Protein AF-A0A2P4Q4H3-F1 (afdb_monomer)

Sequence (96 aa):
ILQGVARGLERIHIEGKIHRNLHGGNLLIEDEVISTDARIGDVGLYGPSYIIKNENPNKIYGFLPYVAPEVLRGNNYSTSSDIFSFGIIMNILATG

pLDDT: mean 87.71, std 13.65, range [49.16, 98.31]

Radius of gyration: 13.93 Å; Cα contacts (8 Å, |Δi|>4): 119; chains: 1; bounding box: 33×25×41 Å

Mean predicted aligned error: 5.31 Å

InterPro domains:
  IPR000719 Protein kinase domain [PF00069] (2-96)
  IPR000719 Protein kinase domain [PS50011] (1-96)
  IPR011009 Protein kinase-like domain superfamily [SSF56112] (1-96)
  IPR050167 Serine/threonine-protein kinase [PTHR23257] (1-96)

Nearest PDB structures (foldseek):
  4kik-assembly1_B  TM=7.827E-01  e=4.624E-04  Homo sapiens
  5tqx-assembly1_B  TM=8.651E-01  e=2.186E-03  Homo sapiens
  4kik-assembly1_A  TM=8.365E-01  e=1.176E-02  Homo sapiens
  7qr9-assembly4_D  TM=7.886E-01  e=7.682E-02  Homo sapiens
  5w4w-assembly3_C  TM=7.832E-01  e=1.376E-01  Homo sapiens

Secondary structure (DSSP, 8-state):
-HHHHHHHHHHHHHTT---S--SGGGEEEEEETTEEEEEE-STT--S-TT-SS---TT---S-GGGS-HHHHTTPPP-HHHHHHHHHHHHHHHHH-

Solvent-accessible surface area (backbone atoms only — not comparable to full-atom values): 5798 Å² total; per-residue (Å²): 58,73,68,34,40,51,55,44,49,51,55,41,45,76,73,76,44,61,58,66,50,56,48,74,93,33,50,46,75,48,79,51,102,88,50,60,40,26,42,72,49,79,76,72,71,77,70,65,93,82,67,81,84,68,83,61,55,78,65,86,63,58,60,71,93,32,54,26,71,60,42,77,72,43,40,70,86,43,66,66,34,43,51,45,11,49,48,48,49,54,49,46,71,73,74,102

Organism: Rhizophagus irregularis (strain DAOM 181602 / DAOM 197198 / MUCL 43194) (NCBI:txid747089)

Structure (mmCIF, N/CA/C/O backbone):
data_AF-A0A2P4Q4H3-F1
#
_entry.id   AF-A0A2P4Q4H3-F1
#
loop_
_atom_site.group_PDB
_atom_site.id
_atom_site.type_symbol
_atom_site.label_atom_id
_atom_site.label_alt_id
_atom_site.label_comp_id
_atom_site.label_asym_id
_atom_site.label_entity_id
_atom_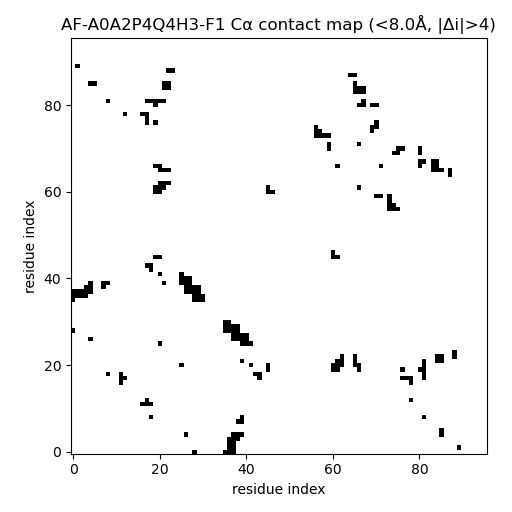site.label_seq_id
_atom_site.pdbx_PDB_ins_code
_atom_site.Cartn_x
_atom_site.Cartn_y
_atom_site.Cartn_z
_atom_site.occupancy
_atom_site.B_iso_or_equiv
_atom_site.auth_seq_id
_atom_site.auth_comp_id
_atom_site.auth_asym_id
_atom_site.auth_atom_id
_atom_site.pdbx_PDB_model_num
ATOM 1 N N . ILE A 1 1 ? 5.503 -3.456 -10.666 1.00 93.25 1 ILE A N 1
ATOM 2 C CA . ILE A 1 1 ? 4.995 -2.471 -9.663 1.00 93.25 1 ILE A CA 1
ATOM 3 C C . ILE A 1 1 ? 3.547 -2.751 -9.231 1.00 93.25 1 ILE A C 1
ATOM 5 O O . ILE A 1 1 ? 3.383 -3.454 -8.246 1.00 93.25 1 ILE A O 1
ATOM 9 N N . LEU A 1 2 ? 2.492 -2.268 -9.919 1.00 96.94 2 LEU A N 1
ATOM 10 C CA . LEU A 1 2 ? 1.102 -2.365 -9.407 1.00 96.94 2 LEU A CA 1
ATOM 11 C C . LEU A 1 2 ? 0.639 -3.800 -9.119 1.00 96.94 2 LEU A C 1
ATOM 13 O O . LEU A 1 2 ? -0.014 -4.047 -8.110 1.00 96.94 2 LEU A O 1
ATOM 17 N N . GLN A 1 3 ? 1.024 -4.752 -9.972 1.00 97.06 3 GLN A N 1
ATOM 18 C CA . GLN A 1 3 ? 0.726 -6.168 -9.762 1.00 97.06 3 GLN A CA 1
ATOM 19 C C . GLN A 1 3 ? 1.404 -6.727 -8.497 1.00 97.06 3 GLN A C 1
ATOM 21 O O . GLN A 1 3 ? 0.776 -7.474 -7.753 1.00 97.06 3 GLN A O 1
ATOM 26 N N . GLY A 1 4 ? 2.658 -6.348 -8.230 1.00 96.94 4 GLY A N 1
ATOM 27 C CA . GLY A 1 4 ? 3.382 -6.727 -7.013 1.00 96.94 4 GLY A CA 1
ATOM 28 C C . GLY A 1 4 ? 2.723 -6.176 -5.751 1.00 96.94 4 GLY A C 1
ATOM 29 O O . GLY A 1 4 ? 2.488 -6.924 -4.803 1.00 96.94 4 GLY A O 1
ATOM 30 N N . VAL A 1 5 ? 2.303 -4.905 -5.783 1.00 97.62 5 VAL A N 1
ATOM 31 C CA . VAL A 1 5 ? 1.547 -4.283 -4.683 1.00 97.62 5 VAL A CA 1
ATOM 32 C C . VAL A 1 5 ? 0.222 -5.014 -4.449 1.00 97.62 5 VAL A C 1
ATOM 34 O O . VAL A 1 5 ? -0.072 -5.375 -3.314 1.00 97.62 5 VAL A O 1
ATOM 37 N N . ALA A 1 6 ? -0.546 -5.303 -5.504 1.00 98.25 6 ALA A N 1
ATOM 38 C CA . ALA A 1 6 ? -1.817 -6.019 -5.384 1.00 98.25 6 ALA A CA 1
ATOM 39 C C . ALA A 1 6 ? -1.647 -7.421 -4.768 1.00 98.25 6 ALA A C 1
ATOM 41 O O . ALA A 1 6 ? -2.383 -7.771 -3.848 1.00 98.25 6 ALA A O 1
ATOM 42 N N . ARG A 1 7 ? -0.637 -8.191 -5.204 1.00 97.88 7 ARG A N 1
ATOM 43 C CA . ARG A 1 7 ? -0.306 -9.508 -4.624 1.00 97.88 7 ARG A CA 1
ATOM 44 C C . ARG A 1 7 ? 0.096 -9.413 -3.152 1.00 97.88 7 ARG A C 1
ATOM 46 O O . ARG A 1 7 ? -0.321 -10.230 -2.335 1.00 97.88 7 ARG A O 1
ATOM 53 N N . GLY A 1 8 ? 0.913 -8.418 -2.802 1.00 96.38 8 GLY A N 1
ATOM 54 C CA . GLY A 1 8 ? 1.301 -8.174 -1.414 1.00 96.38 8 GLY A CA 1
ATOM 55 C C . GLY A 1 8 ? 0.090 -7.860 -0.535 1.00 96.38 8 GLY A C 1
ATOM 56 O O . GLY A 1 8 ? -0.031 -8.393 0.568 1.00 96.38 8 GLY A O 1
ATOM 57 N N . LEU A 1 9 ? -0.830 -7.042 -1.047 1.00 96.62 9 LEU A N 1
ATOM 58 C CA . LEU A 1 9 ? -2.026 -6.630 -0.322 1.00 96.62 9 LEU A CA 1
ATOM 59 C C . LEU A 1 9 ? -3.014 -7.785 -0.136 1.00 96.62 9 LEU A C 1
ATOM 61 O O . LEU A 1 9 ? -3.499 -8.000 0.972 1.00 96.62 9 LEU A O 1
ATOM 65 N N . GLU A 1 10 ? -3.224 -8.586 -1.183 1.00 97.81 10 GLU A N 1
ATOM 66 C CA . GLU A 1 10 ? -3.985 -9.836 -1.113 1.00 97.81 10 GLU A CA 1
ATOM 67 C C . GLU A 1 10 ? -3.429 -10.754 -0.019 1.00 97.81 10 GLU A C 1
ATOM 69 O O . GLU A 1 10 ? -4.185 -11.248 0.819 1.00 97.81 10 GLU A O 1
ATOM 74 N N . ARG A 1 11 ? -2.100 -10.932 0.040 1.00 96.50 11 ARG A N 1
ATOM 75 C CA . ARG A 1 11 ? -1.487 -11.776 1.070 1.00 96.50 11 ARG A CA 1
ATOM 76 C C . ARG A 1 11 ? -1.747 -11.252 2.481 1.00 96.50 11 ARG A C 1
ATOM 78 O O . ARG A 1 11 ? -2.025 -12.050 3.370 1.00 96.50 11 ARG A O 1
ATOM 85 N N . ILE A 1 12 ? -1.671 -9.940 2.697 1.00 94.25 12 ILE A N 1
ATOM 86 C CA . ILE A 1 12 ? -1.972 -9.320 3.998 1.00 94.25 12 ILE A CA 1
ATOM 87 C C . ILE A 1 12 ? -3.436 -9.571 4.386 1.00 94.25 12 ILE A C 1
ATOM 89 O O . ILE A 1 12 ? -3.711 -9.960 5.524 1.00 94.25 12 ILE A O 1
ATOM 93 N N . HIS A 1 13 ? -4.365 -9.390 3.444 1.00 94.94 13 HIS A N 1
ATOM 94 C CA . HIS A 1 13 ? -5.803 -9.549 3.683 1.00 94.94 13 HIS A CA 1
ATOM 95 C C . HIS A 1 13 ? -6.199 -11.005 3.953 1.00 94.94 13 HIS A C 1
ATOM 97 O O . HIS A 1 13 ? -7.021 -11.246 4.836 1.00 94.94 13 HIS A O 1
ATOM 103 N N . ILE A 1 14 ? -5.582 -11.979 3.272 1.00 96.69 14 ILE A N 1
ATOM 104 C CA . ILE A 1 14 ? -5.788 -13.420 3.524 1.00 96.69 14 ILE A CA 1
ATOM 105 C C . ILE A 1 14 ? -5.408 -13.807 4.962 1.00 96.69 14 ILE A C 1
ATOM 107 O O . ILE A 1 14 ? -6.062 -14.651 5.567 1.00 96.69 14 ILE A O 1
ATOM 111 N N . GLU A 1 15 ? -4.395 -13.160 5.541 1.00 92.19 15 GLU A N 1
ATOM 112 C CA . GLU A 1 15 ? -3.973 -13.373 6.935 1.00 92.19 15 GLU A CA 1
ATOM 113 C C . GLU A 1 15 ? -4.872 -12.628 7.951 1.00 92.19 15 GLU A C 1
ATOM 115 O O . GLU A 1 15 ? -4.542 -12.545 9.136 1.00 92.19 15 GLU A O 1
ATOM 120 N N . GLY A 1 16 ? -5.991 -12.040 7.504 1.00 89.38 16 GLY A N 1
ATOM 121 C CA . GLY A 1 16 ? -6.938 -11.297 8.341 1.00 89.38 16 GLY A CA 1
ATOM 122 C C . GLY A 1 16 ? -6.417 -9.940 8.823 1.00 89.38 16 GLY A C 1
ATOM 123 O O . GLY A 1 16 ? -6.941 -9.386 9.790 1.00 89.38 16 GLY A O 1
ATOM 124 N N . LYS A 1 17 ? -5.368 -9.409 8.184 1.00 89.56 17 LYS A N 1
ATOM 125 C CA . LYS A 1 17 ? -4.730 -8.138 8.548 1.00 89.56 17 LYS A CA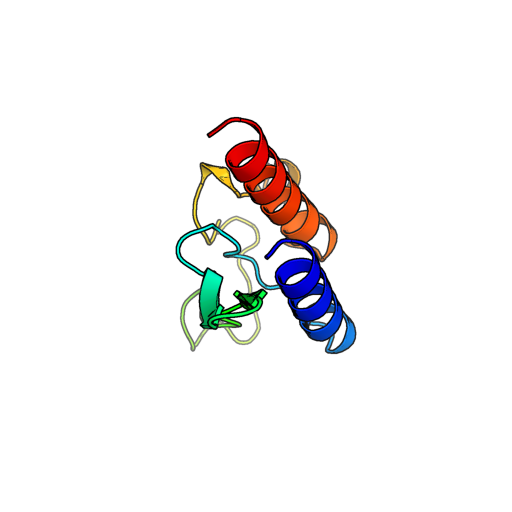 1
ATOM 126 C C . LYS A 1 17 ? -5.125 -7.029 7.577 1.00 89.56 17 LYS A C 1
ATOM 128 O O . LYS A 1 17 ? -5.550 -7.280 6.454 1.00 89.56 17 LYS A O 1
ATOM 133 N N . ILE A 1 18 ? -4.955 -5.790 8.023 1.00 91.19 18 ILE A N 1
ATOM 134 C CA . ILE A 1 18 ? -5.163 -4.571 7.234 1.00 91.19 18 ILE A CA 1
ATOM 135 C C . ILE A 1 18 ? -3.867 -3.769 7.340 1.00 91.19 18 ILE A C 1
ATOM 137 O O . ILE A 1 18 ? -3.321 -3.662 8.434 1.00 91.19 18 ILE A O 1
ATOM 141 N N . HIS A 1 19 ? -3.356 -3.226 6.239 1.00 92.44 19 HIS A N 1
ATOM 142 C CA . HIS A 1 19 ? -2.097 -2.487 6.226 1.00 92.44 19 HIS A CA 1
ATOM 143 C C . HIS A 1 19 ? -2.212 -1.119 6.915 1.00 92.44 19 HIS A C 1
ATOM 145 O O . HIS A 1 19 ? -1.323 -0.737 7.672 1.00 92.44 19 HIS A O 1
ATOM 151 N N . ARG A 1 20 ? -3.303 -0.376 6.673 1.00 91.38 20 ARG A N 1
ATOM 152 C CA . ARG A 1 20 ? -3.671 0.926 7.280 1.00 91.38 20 ARG A CA 1
ATOM 153 C C . ARG A 1 20 ? -2.753 2.118 6.990 1.00 91.38 20 ARG A C 1
ATOM 155 O O . ARG A 1 20 ? -3.175 3.255 7.167 1.00 91.38 20 ARG A O 1
ATOM 162 N N . ASN A 1 21 ? -1.521 1.884 6.544 1.00 91.62 21 ASN A N 1
ATOM 163 C CA . ASN A 1 21 ? -0.553 2.922 6.176 1.00 91.62 21 ASN A CA 1
ATOM 164 C C . ASN A 1 21 ? 0.049 2.685 4.778 1.00 91.62 21 ASN A C 1
ATOM 166 O O . ASN A 1 21 ? 1.260 2.750 4.583 1.00 91.62 21 ASN A O 1
ATOM 170 N N . LEU A 1 22 ? -0.768 2.279 3.803 1.00 94.81 22 LEU A N 1
ATOM 171 C CA . LEU A 1 22 ? -0.271 2.001 2.455 1.00 94.81 22 LEU A CA 1
ATOM 172 C C . LEU A 1 22 ? -0.094 3.321 1.682 1.00 94.81 22 LEU A C 1
ATOM 174 O O . LEU A 1 22 ? -1.061 4.031 1.432 1.00 94.81 22 LEU A O 1
ATOM 178 N N . HIS A 1 23 ? 1.136 3.657 1.300 1.00 94.31 23 HIS A N 1
ATOM 179 C CA . HIS A 1 23 ? 1.467 4.820 0.467 1.00 94.31 23 HIS A CA 1
ATOM 180 C C . HIS A 1 23 ? 2.777 4.578 -0.291 1.00 94.31 23 HIS A C 1
ATOM 182 O O . HIS A 1 23 ? 3.491 3.623 0.007 1.00 94.31 23 HIS A O 1
ATOM 188 N N . GLY A 1 24 ? 3.129 5.456 -1.240 1.00 93.31 24 GLY A N 1
ATOM 189 C CA . GLY A 1 24 ? 4.336 5.293 -2.068 1.00 93.31 24 GLY A CA 1
ATOM 190 C C . GLY A 1 24 ? 5.631 5.102 -1.263 1.00 93.31 24 GLY A C 1
ATOM 191 O O . GLY A 1 24 ? 6.434 4.242 -1.593 1.00 93.31 24 GLY A O 1
ATOM 192 N N . GLY A 1 25 ? 5.794 5.832 -0.154 1.00 92.81 25 GLY A N 1
ATOM 193 C CA . GLY A 1 25 ? 6.936 5.667 0.766 1.00 92.81 25 GLY A CA 1
ATOM 194 C C . GLY A 1 25 ? 7.051 4.305 1.474 1.00 92.81 25 GLY A C 1
ATOM 195 O O . GLY A 1 25 ? 8.117 4.002 1.993 1.00 92.81 25 GLY A O 1
ATOM 196 N N . ASN A 1 26 ? 5.994 3.486 1.466 1.00 95.06 26 ASN A N 1
ATOM 197 C CA . ASN A 1 26 ? 5.985 2.126 2.019 1.00 95.06 26 ASN A CA 1
ATOM 198 C C . ASN A 1 26 ? 6.069 1.044 0.928 1.00 95.06 26 ASN A C 1
ATOM 200 O O . ASN A 1 26 ? 5.884 -0.143 1.205 1.00 95.06 26 ASN A O 1
ATOM 204 N N . LEU A 1 27 ? 6.353 1.436 -0.317 1.00 95.44 27 LEU A N 1
ATOM 205 C CA . LEU A 1 27 ? 6.645 0.514 -1.406 1.00 95.44 27 LEU A CA 1
ATOM 206 C C . LEU A 1 27 ? 8.157 0.380 -1.578 1.00 95.44 27 LEU A C 1
ATOM 208 O O . LEU A 1 27 ? 8.861 1.357 -1.819 1.00 95.44 27 LEU A O 1
ATOM 212 N N . LEU A 1 28 ? 8.647 -0.851 -1.493 1.00 96.06 28 LEU A N 1
ATOM 213 C CA . LEU A 1 28 ? 10.023 -1.194 -1.823 1.00 96.06 28 LEU A CA 1
ATOM 214 C C . LEU A 1 28 ? 10.072 -1.600 -3.291 1.00 96.06 28 LEU A C 1
ATOM 216 O O . LEU A 1 28 ? 9.339 -2.502 -3.697 1.00 96.06 28 LEU A O 1
ATOM 220 N N . ILE A 1 29 ? 10.914 -0.932 -4.075 1.00 95.56 29 ILE A N 1
ATOM 221 C CA . ILE A 1 29 ? 11.087 -1.225 -5.498 1.00 95.56 29 ILE A CA 1
ATOM 222 C C . ILE A 1 29 ? 12.257 -2.187 -5.665 1.00 95.56 29 ILE A C 1
ATOM 224 O O . ILE A 1 29 ? 13.355 -1.941 -5.169 1.00 95.56 29 ILE A O 1
ATOM 228 N N . GLU A 1 30 ? 11.992 -3.285 -6.358 1.00 92.69 30 GLU A N 1
ATOM 229 C CA . GLU A 1 30 ? 12.982 -4.266 -6.780 1.00 92.69 30 GLU A CA 1
ATOM 230 C C . GLU A 1 30 ? 13.169 -4.075 -8.284 1.00 92.69 30 GLU A C 1
ATOM 232 O O . GLU A 1 30 ? 12.292 -4.430 -9.073 1.00 92.69 30 GLU A O 1
ATOM 237 N N . ASP A 1 31 ? 14.260 -3.408 -8.658 1.00 93.75 31 ASP A N 1
ATOM 238 C CA . ASP A 1 31 ? 14.559 -3.054 -10.043 1.00 93.75 31 ASP A CA 1
ATOM 239 C C . ASP A 1 31 ? 15.700 -3.925 -10.571 1.00 93.75 31 ASP A C 1
ATOM 241 O O . ASP A 1 31 ? 16.856 -3.788 -10.165 1.00 93.75 31 ASP A O 1
ATOM 245 N N . GLU A 1 32 ? 15.354 -4.861 -11.449 1.00 91.88 32 GLU A N 1
ATOM 246 C CA . GLU A 1 32 ? 16.289 -5.745 -12.133 1.00 91.88 32 GLU A CA 1
ATOM 247 C C . GLU A 1 32 ? 16.394 -5.374 -13.616 1.00 91.88 32 GLU A C 1
ATOM 249 O O . GLU A 1 32 ? 15.503 -4.758 -14.194 1.00 91.88 32 GLU A O 1
ATOM 254 N N . VAL A 1 33 ? 17.459 -5.841 -14.279 1.00 91.38 33 VAL A N 1
ATOM 255 C CA . VAL A 1 33 ? 17.763 -5.529 -15.692 1.00 91.38 33 VAL A CA 1
ATOM 256 C C . VAL A 1 33 ? 16.591 -5.811 -16.647 1.00 91.38 33 VAL A C 1
ATOM 258 O O . VAL A 1 33 ? 16.459 -5.149 -17.673 1.00 91.38 33 VAL A O 1
ATOM 261 N N . ILE A 1 34 ? 15.750 -6.798 -16.329 1.00 92.75 34 ILE A N 1
ATOM 262 C CA . ILE A 1 34 ? 14.640 -7.256 -17.178 1.00 92.75 34 ILE A CA 1
ATOM 263 C C . ILE A 1 34 ? 13.252 -6.934 -16.613 1.00 92.75 34 ILE A C 1
ATOM 265 O O . ILE A 1 34 ? 12.259 -7.106 -17.323 1.00 92.75 34 ILE A O 1
ATOM 269 N N . SER A 1 35 ? 13.150 -6.506 -15.352 1.00 91.56 35 SER A N 1
ATOM 270 C CA . SER A 1 35 ? 11.856 -6.309 -14.699 1.00 91.56 35 SER A CA 1
ATOM 271 C C . SER A 1 35 ? 11.935 -5.428 -13.462 1.00 91.56 35 SER A C 1
ATOM 273 O O . SER A 1 35 ? 12.828 -5.591 -12.638 1.00 91.56 35 SER A O 1
ATOM 275 N N . THR A 1 36 ? 10.905 -4.605 -13.278 1.00 93.44 36 THR A N 1
ATOM 276 C CA . THR A 1 36 ? 10.699 -3.813 -12.063 1.00 93.44 36 THR A CA 1
ATOM 277 C C . THR A 1 36 ? 9.468 -4.316 -11.306 1.00 93.44 36 THR A C 1
ATOM 279 O O . THR A 1 36 ? 8.325 -4.194 -11.783 1.00 93.44 36 THR A O 1
ATOM 282 N N . ASP A 1 37 ? 9.662 -4.835 -10.094 1.00 94.81 37 ASP A N 1
ATOM 283 C CA . ASP A 1 37 ? 8.571 -5.200 -9.188 1.00 94.81 37 ASP A CA 1
ATOM 284 C C . ASP A 1 37 ? 8.528 -4.335 -7.921 1.00 94.81 37 ASP A C 1
ATOM 286 O O . ASP A 1 37 ? 9.375 -3.473 -7.690 1.00 94.81 37 ASP A O 1
ATOM 290 N N . ALA A 1 38 ? 7.460 -4.489 -7.137 1.00 96.38 38 ALA A N 1
ATOM 291 C CA . ALA A 1 38 ? 7.276 -3.770 -5.886 1.00 96.38 38 ALA A CA 1
ATOM 292 C C . ALA A 1 38 ? 6.775 -4.691 -4.772 1.00 96.38 38 ALA A C 1
ATOM 294 O O . ALA A 1 38 ? 5.912 -5.544 -4.993 1.00 96.38 38 ALA A O 1
ATOM 295 N N . ARG A 1 39 ? 7.276 -4.464 -3.557 1.00 95.62 39 ARG A N 1
ATOM 296 C CA . ARG A 1 39 ? 6.866 -5.153 -2.329 1.00 95.62 39 ARG A CA 1
ATOM 297 C C . ARG A 1 39 ? 6.340 -4.149 -1.308 1.00 95.62 39 ARG A C 1
ATOM 299 O O . ARG A 1 39 ? 6.798 -3.011 -1.256 1.00 95.62 39 ARG A O 1
ATOM 306 N N . ILE A 1 40 ? 5.385 -4.579 -0.489 1.00 95.50 40 ILE A N 1
ATOM 307 C CA . ILE A 1 40 ? 4.838 -3.765 0.602 1.00 95.50 40 ILE A CA 1
ATOM 308 C C . ILE A 1 40 ? 5.748 -3.908 1.831 1.00 95.50 40 ILE A C 1
ATOM 310 O O . ILE A 1 40 ? 5.998 -5.026 2.285 1.00 95.50 40 ILE A O 1
ATOM 314 N N . GLY A 1 41 ? 6.250 -2.786 2.346 1.00 92.38 41 GLY A N 1
ATOM 315 C CA . GLY A 1 41 ? 6.971 -2.686 3.619 1.00 92.38 41 GLY A CA 1
ATOM 316 C C . GLY A 1 41 ? 6.086 -2.130 4.739 1.00 92.38 41 GLY A C 1
ATOM 317 O O . GLY A 1 41 ? 4.921 -1.846 4.511 1.00 92.38 41 GLY A O 1
ATOM 318 N N . ASP A 1 42 ? 6.641 -1.965 5.945 1.00 87.31 42 ASP A N 1
ATOM 319 C CA . ASP A 1 42 ? 5.958 -1.330 7.096 1.00 87.31 42 ASP A CA 1
ATOM 320 C C . ASP A 1 42 ? 4.612 -1.986 7.499 1.00 87.31 42 ASP A C 1
ATOM 322 O O . ASP A 1 42 ? 3.667 -1.350 7.971 1.00 87.31 42 ASP A O 1
ATOM 326 N N . VAL A 1 43 ? 4.525 -3.311 7.329 1.00 77.06 43 VAL A N 1
ATOM 327 C CA . VAL A 1 43 ? 3.319 -4.085 7.643 1.00 77.06 43 VAL A CA 1
ATOM 328 C C . VAL A 1 43 ? 3.168 -4.232 9.159 1.00 77.06 43 VAL A C 1
ATOM 330 O O . VAL A 1 43 ? 3.934 -4.947 9.804 1.00 77.06 43 VAL A O 1
ATOM 333 N N . GLY A 1 44 ? 2.132 -3.622 9.737 1.00 64.94 44 GLY A N 1
ATOM 334 C CA . GLY A 1 44 ? 1.728 -3.888 11.124 1.00 64.94 44 GLY A CA 1
ATOM 335 C C . GLY A 1 44 ? 2.377 -3.014 12.201 1.00 64.94 44 GLY A C 1
ATOM 336 O O . GLY A 1 44 ? 2.195 -3.305 13.380 1.00 64.94 44 GLY A O 1
ATOM 337 N N . LEU A 1 45 ? 3.081 -1.937 11.835 1.00 63.03 45 LEU A N 1
ATOM 338 C CA . LEU A 1 45 ? 3.601 -0.935 12.782 1.00 63.03 45 LEU A CA 1
ATOM 339 C C . LEU A 1 45 ? 2.688 0.297 12.905 1.00 63.03 45 LEU A C 1
ATOM 341 O O . LEU A 1 45 ? 3.134 1.405 13.203 1.00 63.03 45 LEU A O 1
ATOM 345 N N . TYR A 1 46 ? 1.382 0.127 12.693 1.00 64.06 46 TYR A N 1
ATOM 346 C CA . TYR A 1 46 ? 0.424 1.208 12.890 1.00 64.06 46 TYR A CA 1
ATOM 347 C C . TYR A 1 46 ? 0.010 1.303 14.364 1.00 64.06 46 TYR A C 1
ATOM 349 O O . TYR A 1 46 ? -0.677 0.455 14.926 1.00 64.06 46 TYR A O 1
ATOM 357 N N . GLY A 1 47 ? 0.413 2.400 14.996 1.00 60.16 47 GLY A N 1
ATOM 358 C CA . GLY A 1 47 ? 0.044 2.720 16.369 1.00 60.16 47 GLY A CA 1
ATOM 359 C C . GLY A 1 47 ? 0.923 2.072 17.444 1.00 60.16 47 GLY A C 1
ATOM 360 O O . GLY A 1 47 ? 1.822 1.291 17.155 1.00 60.16 47 GLY A O 1
ATOM 361 N N . PRO A 1 48 ? 0.736 2.471 18.714 1.00 57.72 48 PRO A N 1
ATOM 362 C CA . PRO A 1 48 ? 1.605 2.035 19.797 1.00 57.72 48 PRO A CA 1
ATOM 363 C C . PRO A 1 48 ? 1.487 0.528 20.052 1.00 57.72 48 PRO A C 1
ATOM 365 O O . PRO A 1 48 ? 0.378 0.010 20.168 1.00 57.72 48 PRO A O 1
ATOM 368 N N . SER A 1 49 ? 2.623 -0.147 20.248 1.00 56.38 49 SER A N 1
ATOM 369 C CA . SER A 1 49 ? 2.726 -1.602 20.470 1.00 56.38 49 SER A CA 1
ATOM 370 C C . SER A 1 49 ? 1.947 -2.137 21.682 1.00 56.38 49 SER A C 1
ATOM 372 O O . SER A 1 49 ? 1.756 -3.344 21.809 1.00 56.38 49 SER A O 1
ATOM 374 N N . TYR A 1 50 ? 1.480 -1.257 22.573 1.00 56.72 50 TYR A N 1
ATOM 375 C CA . TYR A 1 50 ? 0.681 -1.601 23.751 1.00 56.72 50 TYR A CA 1
ATOM 376 C C . TYR A 1 50 ? -0.839 -1.588 23.506 1.00 56.72 50 TYR A C 1
ATOM 378 O O . TYR A 1 50 ? -1.597 -2.013 24.381 1.00 56.72 50 TYR A O 1
ATOM 386 N N . ILE A 1 51 ? -1.323 -1.112 22.351 1.00 54.44 51 ILE A N 1
ATOM 387 C CA . ILE A 1 51 ? -2.757 -1.126 22.026 1.00 54.44 51 ILE A CA 1
ATOM 388 C C . ILE A 1 51 ? -3.106 -2.496 21.444 1.00 54.44 51 ILE A C 1
ATOM 390 O O . ILE A 1 51 ? -3.221 -2.673 20.240 1.00 54.44 51 ILE A O 1
ATOM 394 N N . ILE A 1 52 ? -3.243 -3.491 22.320 1.00 50.97 52 ILE A N 1
ATOM 395 C CA . ILE A 1 52 ? -3.551 -4.869 21.908 1.00 50.97 52 ILE A CA 1
ATOM 396 C C . ILE A 1 52 ? -5.066 -5.149 21.914 1.00 50.97 52 ILE A C 1
ATOM 398 O O . ILE A 1 52 ? -5.488 -6.145 21.337 1.00 50.97 52 ILE A O 1
ATOM 402 N N . LYS A 1 53 ? -5.927 -4.311 22.521 1.00 50.50 53 LYS A N 1
ATOM 403 C CA . LYS A 1 53 ? -7.368 -4.654 22.654 1.00 50.50 53 LYS A CA 1
ATOM 404 C C . LYS A 1 53 ? -8.399 -3.523 22.603 1.00 50.50 53 LYS A C 1
ATOM 406 O O . LYS A 1 53 ? -9.576 -3.831 22.501 1.00 50.50 53 LYS A O 1
ATOM 411 N N . ASN A 1 54 ? -8.000 -2.253 22.646 1.00 49.16 54 ASN A N 1
ATOM 412 C CA . ASN A 1 54 ? -8.934 -1.121 22.603 1.00 49.16 54 ASN A CA 1
ATOM 413 C C . ASN A 1 54 ? -8.439 -0.096 21.584 1.00 49.16 54 ASN A C 1
ATOM 415 O O . ASN A 1 54 ? -7.838 0.918 21.942 1.00 49.16 54 ASN A O 1
ATOM 419 N N . GLU A 1 55 ? -8.646 -0.391 20.302 1.00 58.62 55 GLU A N 1
ATOM 420 C CA . GLU A 1 55 ? -8.526 0.628 19.263 1.00 58.62 55 GLU A CA 1
ATOM 421 C C . GLU A 1 55 ? -9.570 1.702 19.559 1.00 58.62 55 GLU A C 1
ATOM 423 O O . GLU A 1 55 ? -10.768 1.433 19.571 1.00 58.62 55 GLU A O 1
ATOM 428 N N . ASN A 1 56 ? -9.115 2.913 19.870 1.00 62.03 56 ASN A N 1
ATOM 429 C CA . ASN A 1 56 ? -10.018 4.046 19.934 1.00 62.03 56 ASN A CA 1
ATOM 430 C C . ASN A 1 56 ? -10.399 4.365 18.477 1.00 62.03 56 ASN A C 1
ATOM 432 O O . ASN A 1 56 ? -9.508 4.787 17.732 1.00 62.03 56 ASN A O 1
ATOM 436 N N . PRO A 1 57 ? -11.659 4.155 18.049 1.00 61.31 57 PRO A N 1
ATOM 437 C CA . PRO A 1 57 ? -12.061 4.275 16.641 1.00 61.31 57 PRO A CA 1
ATOM 438 C C . PRO A 1 57 ? -11.797 5.676 16.067 1.00 61.31 57 PRO A C 1
ATOM 440 O O . PRO A 1 57 ? -11.672 5.852 14.861 1.00 61.31 57 PRO A O 1
ATOM 443 N N . ASN A 1 58 ? -11.620 6.672 16.938 1.00 64.25 58 ASN A N 1
ATOM 444 C CA . ASN A 1 58 ? -11.355 8.055 16.557 1.00 64.25 58 ASN A CA 1
ATOM 445 C C . ASN A 1 58 ? -9.889 8.346 16.194 1.00 64.25 58 ASN A C 1
ATOM 447 O O . ASN A 1 58 ? -9.571 9.484 15.844 1.00 64.25 58 ASN A O 1
ATOM 451 N N . LYS A 1 59 ? -8.966 7.383 16.322 1.00 75.31 59 LYS A N 1
ATOM 452 C CA . LYS A 1 59 ? -7.549 7.625 16.032 1.00 75.31 59 LYS A CA 1
ATOM 453 C C . LYS A 1 59 ? -7.205 7.210 14.604 1.00 75.31 59 LYS A C 1
ATOM 455 O O . LYS A 1 59 ? -7.139 6.028 14.285 1.00 75.31 59 LYS A O 1
ATOM 460 N N . ILE A 1 60 ? -6.945 8.212 13.770 1.00 82.31 60 ILE A N 1
ATOM 461 C CA . ILE A 1 60 ? -6.500 8.030 12.388 1.00 82.31 60 ILE A CA 1
ATOM 462 C C . ILE A 1 60 ? -4.996 7.736 12.386 1.00 82.31 60 ILE A C 1
ATOM 464 O O . ILE A 1 60 ? -4.201 8.456 12.993 1.00 82.31 60 ILE A O 1
ATOM 468 N N . TYR A 1 61 ? -4.623 6.671 11.690 1.00 79.19 61 TYR A N 1
ATOM 469 C CA . TYR A 1 61 ? -3.256 6.250 11.420 1.00 79.19 6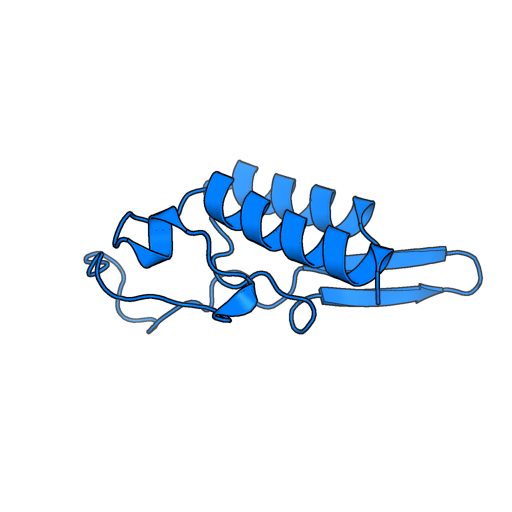1 TYR A CA 1
ATOM 470 C C . TYR A 1 61 ? -2.956 6.300 9.913 1.00 79.19 61 TYR A C 1
ATOM 472 O O . TYR A 1 61 ? -3.824 6.105 9.065 1.00 79.19 61 TYR A O 1
ATOM 480 N N . GLY A 1 62 ? -1.695 6.543 9.584 1.00 79.69 62 GLY A N 1
ATOM 481 C CA . GLY A 1 62 ? -1.199 6.544 8.214 1.00 79.69 62 GLY A CA 1
ATOM 482 C C . GLY A 1 62 ? -1.176 7.909 7.521 1.00 79.69 62 GLY A C 1
ATOM 483 O O . GLY A 1 62 ? -1.489 8.941 8.117 1.00 79.69 62 GLY A O 1
ATOM 484 N N . PHE A 1 63 ? -0.716 7.926 6.269 1.00 86.38 63 PHE A N 1
ATOM 485 C CA . PHE A 1 63 ? -0.450 9.163 5.531 1.00 86.38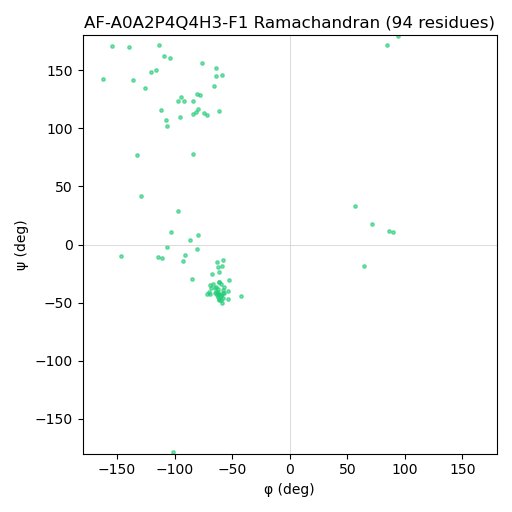 63 PHE A CA 1
ATOM 486 C C . PHE A 1 63 ? -1.735 9.753 4.925 1.00 86.38 63 PHE A C 1
ATOM 488 O O . PHE A 1 63 ? -2.322 9.164 4.020 1.00 86.38 63 PHE A O 1
ATOM 495 N N . LEU A 1 64 ? -2.157 10.931 5.414 1.00 88.56 64 LEU A N 1
ATOM 496 C CA . LEU A 1 64 ? -3.471 11.550 5.150 1.00 88.56 64 LEU A CA 1
ATOM 497 C C . LEU A 1 64 ? -3.984 11.475 3.696 1.00 88.56 64 LEU A C 1
ATOM 499 O O . LEU A 1 64 ? -5.152 11.130 3.531 1.00 88.56 64 LEU A O 1
ATOM 503 N N . PRO A 1 65 ? -3.177 11.729 2.643 1.00 91.94 65 PRO A N 1
ATOM 504 C CA . PRO A 1 65 ? -3.653 11.648 1.257 1.00 91.94 65 PRO A CA 1
ATOM 505 C C . PRO A 1 65 ? -4.132 10.257 0.815 1.00 91.94 65 PRO A C 1
ATOM 507 O O . PRO A 1 65 ? -4.844 10.146 -0.177 1.00 91.94 65 PRO A O 1
ATOM 510 N N . TYR A 1 66 ? -3.737 9.202 1.530 1.00 94.69 66 TYR A N 1
ATOM 511 C CA . TYR A 1 66 ? -4.042 7.807 1.210 1.00 94.69 66 TYR A CA 1
ATOM 512 C C . TYR A 1 66 ? -5.090 7.214 2.160 1.00 94.69 66 TYR A C 1
ATOM 514 O O . TYR A 1 66 ? -5.469 6.057 1.991 1.00 94.69 66 TYR A O 1
ATOM 522 N N . VAL A 1 67 ? -5.564 7.969 3.157 1.00 94.81 67 VAL A N 1
ATOM 523 C CA . VAL A 1 67 ? -6.552 7.487 4.130 1.00 94.81 67 VAL A CA 1
ATOM 524 C C . VAL A 1 67 ? -7.947 7.503 3.510 1.00 94.81 67 VAL A C 1
ATOM 526 O O . VAL A 1 67 ? -8.397 8.519 2.981 1.00 94.81 67 VAL A O 1
ATOM 529 N N . ALA A 1 68 ? -8.645 6.372 3.609 1.00 96.06 68 ALA A N 1
ATOM 530 C CA . ALA A 1 68 ? -9.972 6.203 3.038 1.00 96.06 68 ALA A CA 1
ATOM 531 C C . ALA A 1 68 ? -11.019 7.137 3.680 1.00 96.06 68 ALA A C 1
ATOM 533 O O . ALA A 1 68 ? -10.967 7.405 4.887 1.00 96.06 68 ALA A O 1
ATOM 534 N N . PRO A 1 69 ? -11.999 7.634 2.907 1.00 95.94 69 PRO A N 1
ATOM 535 C CA . PRO A 1 69 ? -12.966 8.618 3.388 1.00 95.94 69 PRO A CA 1
ATOM 536 C C . PRO A 1 69 ? -13.823 8.107 4.551 1.00 95.94 69 PRO A C 1
ATOM 538 O O . PRO A 1 69 ? -14.211 8.890 5.415 1.00 95.94 69 PRO A O 1
ATOM 541 N N . GLU A 1 70 ? -14.126 6.812 4.608 1.00 95.12 70 GLU A N 1
ATOM 542 C CA . GLU A 1 70 ? -14.835 6.200 5.728 1.00 95.12 70 GLU A CA 1
ATOM 543 C C . GLU A 1 70 ? -14.027 6.264 7.029 1.00 95.12 70 GLU A C 1
ATOM 545 O O . GLU A 1 70 ? -14.596 6.550 8.080 1.00 95.12 70 GLU A O 1
ATOM 550 N N . VAL A 1 71 ? -12.706 6.097 6.952 1.00 92.50 71 VAL A N 1
ATOM 55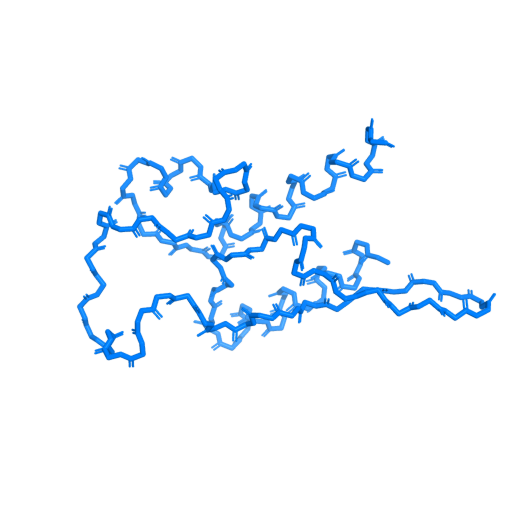1 C CA . VAL A 1 71 ? -11.802 6.203 8.103 1.00 92.50 71 VAL A CA 1
ATOM 552 C C . VAL A 1 71 ? -11.707 7.652 8.576 1.00 92.50 71 VAL A C 1
ATOM 554 O O . VAL A 1 71 ? -11.779 7.921 9.772 1.00 92.50 71 VAL A O 1
ATOM 557 N N . LEU A 1 72 ? -11.643 8.613 7.647 1.00 92.50 72 LEU A N 1
ATOM 558 C CA . LEU A 1 72 ? -11.680 10.044 7.982 1.00 92.50 72 LEU A CA 1
ATOM 559 C C . LEU A 1 72 ? -12.988 10.462 8.675 1.00 92.50 72 LEU A C 1
ATOM 561 O O . LEU A 1 72 ? -13.013 11.454 9.400 1.00 92.50 72 LEU A O 1
ATOM 565 N N . ARG A 1 73 ? -14.073 9.706 8.472 1.00 92.75 73 ARG A N 1
ATOM 566 C CA . ARG A 1 73 ? -15.367 9.899 9.150 1.00 92.75 73 ARG A CA 1
ATOM 567 C C . ARG A 1 73 ? -15.456 9.181 10.502 1.00 92.75 73 ARG A C 1
ATOM 569 O O . ARG A 1 73 ? -16.512 9.226 11.126 1.00 92.75 73 ARG A O 1
ATOM 576 N N . GLY A 1 74 ? -14.378 8.540 10.953 1.00 88.69 74 GLY A N 1
ATOM 577 C CA . GLY A 1 74 ? -14.315 7.820 12.225 1.00 88.69 74 GLY A CA 1
ATOM 578 C C . GLY A 1 74 ? -14.801 6.371 12.162 1.00 88.69 74 GLY A C 1
ATOM 579 O O . GLY A 1 74 ? -14.984 5.756 13.210 1.00 88.69 74 GLY A O 1
ATOM 580 N N . ASN A 1 75 ? -15.018 5.807 10.967 1.00 89.94 75 ASN A N 1
ATOM 581 C CA . ASN A 1 75 ? -15.245 4.368 10.851 1.00 89.94 75 ASN A CA 1
ATOM 582 C C . ASN A 1 75 ? -13.925 3.605 11.005 1.00 89.94 75 ASN A C 1
ATOM 584 O O . ASN A 1 75 ? -12.841 4.119 10.729 1.00 89.94 75 ASN A O 1
ATOM 588 N N . ASN A 1 76 ? -14.029 2.338 11.401 1.00 88.62 76 ASN A N 1
ATOM 589 C CA . ASN A 1 76 ? -12.868 1.465 11.515 1.00 88.62 76 ASN A CA 1
ATOM 590 C C . ASN A 1 76 ? -12.210 1.217 10.153 1.00 88.62 76 ASN A C 1
ATOM 592 O O . ASN A 1 76 ? -12.872 1.169 9.113 1.00 88.62 76 ASN A O 1
ATOM 596 N N . TYR A 1 77 ? -10.902 0.965 10.189 1.00 90.50 77 TYR A N 1
ATOM 597 C CA . TYR A 1 77 ? -10.172 0.447 9.039 1.00 90.50 77 TYR A CA 1
ATOM 598 C C . TYR A 1 77 ? -10.754 -0.893 8.587 1.00 90.50 77 TYR A C 1
ATOM 600 O O . TYR A 1 77 ? -11.168 -1.724 9.396 1.00 90.50 77 TYR A O 1
ATOM 608 N N . SER A 1 78 ? -10.724 -1.114 7.279 1.00 93.06 78 SER A N 1
ATOM 609 C CA . SER A 1 78 ? -11.167 -2.346 6.626 1.00 93.06 78 SER A CA 1
ATOM 610 C C . SER A 1 78 ? -10.213 -2.730 5.495 1.00 93.06 78 SER A C 1
ATOM 612 O O . SER A 1 78 ? -9.377 -1.928 5.077 1.00 93.06 78 SER A O 1
ATOM 614 N N . THR A 1 79 ? -10.353 -3.930 4.937 1.00 95.81 79 THR A N 1
ATOM 615 C CA . THR A 1 79 ? -9.625 -4.294 3.711 1.00 95.81 79 THR A CA 1
ATOM 616 C C . THR A 1 79 ? -9.934 -3.318 2.570 1.00 95.81 79 THR A C 1
ATOM 618 O O . THR A 1 79 ? -9.023 -2.916 1.854 1.00 95.81 79 THR A O 1
ATOM 621 N N . SER A 1 80 ? -11.177 -2.829 2.460 1.00 98.00 80 SER A N 1
ATOM 622 C CA . SER A 1 80 ? -11.571 -1.793 1.491 1.00 98.00 80 SER A CA 1
ATOM 623 C C . SER A 1 80 ? -10.827 -0.469 1.685 1.00 98.00 80 SER A C 1
ATOM 625 O O . SER A 1 80 ? -10.513 0.192 0.696 1.00 98.00 80 SER A O 1
ATOM 627 N N . SER A 1 81 ? -10.474 -0.114 2.925 1.00 95.81 81 SER A N 1
ATOM 628 C CA . SER A 1 81 ? -9.697 1.102 3.188 1.00 95.81 81 SER A CA 1
ATOM 629 C C . SER A 1 81 ? -8.270 1.022 2.626 1.00 95.81 81 SER A C 1
ATOM 631 O O . SER A 1 81 ? -7.776 2.010 2.089 1.00 95.81 81 SER A O 1
ATOM 633 N N . ASP A 1 82 ? -7.643 -0.162 2.628 1.00 96.31 82 ASP A N 1
ATOM 634 C CA . ASP A 1 82 ? -6.359 -0.365 1.943 1.00 96.31 82 ASP A CA 1
ATOM 635 C C . ASP A 1 82 ? -6.508 -0.315 0.412 1.00 96.31 82 ASP A C 1
ATOM 637 O O . ASP A 1 82 ? -5.616 0.170 -0.286 1.00 96.31 82 ASP A O 1
ATOM 641 N N . ILE A 1 83 ? -7.635 -0.803 -0.128 1.00 98.31 83 ILE A N 1
ATOM 642 C CA . ILE A 1 83 ? -7.922 -0.733 -1.570 1.00 98.31 83 ILE A CA 1
ATOM 643 C C . ILE A 1 83 ? -8.066 0.722 -2.026 1.00 98.31 83 ILE A C 1
ATOM 645 O O . ILE A 1 83 ? -7.594 1.068 -3.109 1.00 98.31 83 ILE A O 1
ATOM 649 N N . PHE A 1 84 ? -8.648 1.596 -1.200 1.00 98.31 84 PHE A N 1
ATOM 650 C CA . PHE A 1 84 ? -8.656 3.033 -1.473 1.00 98.31 84 PHE A CA 1
ATOM 651 C C . PHE A 1 84 ? -7.229 3.586 -1.580 1.00 98.31 84 PHE A C 1
ATOM 653 O O . PHE A 1 84 ? -6.895 4.221 -2.580 1.00 98.31 84 PHE A O 1
ATOM 660 N N . SER A 1 85 ? -6.365 3.294 -0.602 1.00 97.44 85 SER A N 1
ATOM 661 C CA . SER A 1 85 ? -4.958 3.712 -0.631 1.00 97.44 85 SER A CA 1
ATOM 662 C C . SER A 1 85 ? -4.230 3.197 -1.878 1.00 97.44 85 SER A C 1
ATOM 664 O O . SER A 1 85 ? -3.487 3.941 -2.519 1.00 97.44 85 SER A O 1
ATOM 666 N N . PHE A 1 86 ? -4.483 1.945 -2.272 1.00 98.19 86 PHE A N 1
ATOM 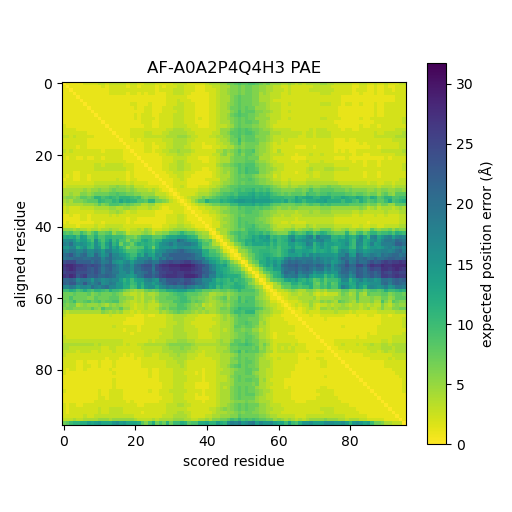667 C CA . PHE A 1 86 ? -3.967 1.374 -3.516 1.00 98.19 86 PHE A CA 1
ATOM 668 C C . PHE A 1 86 ? -4.479 2.123 -4.757 1.00 98.19 86 PHE A C 1
ATOM 670 O O . PHE A 1 86 ? -3.704 2.385 -5.674 1.00 98.19 86 PHE A O 1
AT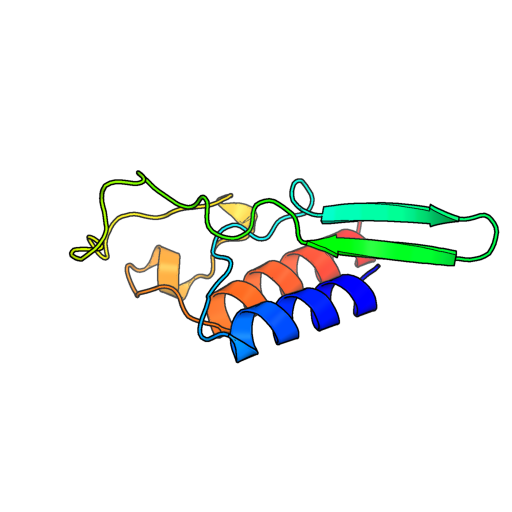OM 677 N N . GLY A 1 87 ? -5.743 2.552 -4.764 1.00 98.31 87 GLY A N 1
ATOM 678 C CA . GLY A 1 87 ? -6.311 3.432 -5.789 1.00 98.31 87 GLY A CA 1
ATOM 679 C C . GLY A 1 87 ? -5.567 4.760 -5.929 1.00 98.31 87 GLY A C 1
ATOM 680 O O . GLY A 1 87 ? -5.274 5.185 -7.046 1.00 98.31 87 GLY A O 1
ATOM 681 N N . ILE A 1 88 ? -5.187 5.380 -4.810 1.00 97.94 88 ILE A N 1
ATOM 682 C CA . ILE A 1 88 ? -4.379 6.607 -4.816 1.00 97.94 88 ILE A CA 1
ATOM 683 C C . IL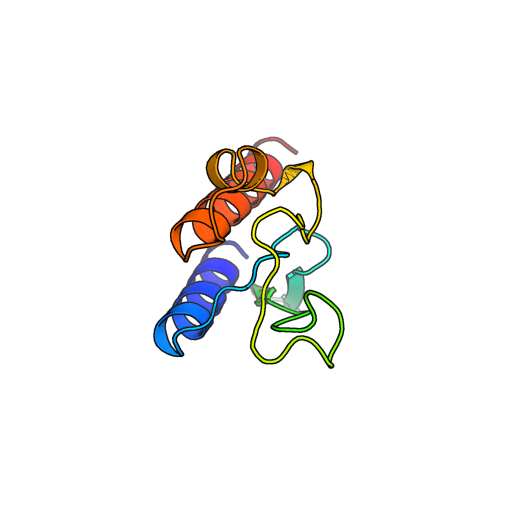E A 1 88 ? -2.985 6.347 -5.405 1.00 97.94 88 ILE A C 1
ATOM 685 O O . ILE A 1 88 ? -2.522 7.134 -6.228 1.00 97.94 88 ILE A O 1
ATOM 689 N N . ILE A 1 89 ? -2.342 5.222 -5.062 1.00 97.25 89 ILE A N 1
ATOM 690 C CA . ILE A 1 89 ? -1.057 4.811 -5.661 1.00 97.25 89 ILE A CA 1
ATOM 691 C C . ILE A 1 89 ? -1.197 4.630 -7.178 1.00 97.25 89 ILE A C 1
ATOM 693 O O . ILE A 1 89 ? -0.372 5.146 -7.929 1.00 97.25 89 ILE A O 1
ATOM 697 N N . MET A 1 90 ? -2.237 3.923 -7.635 1.00 97.88 90 MET A N 1
ATOM 698 C CA . MET A 1 90 ? -2.513 3.739 -9.064 1.00 97.88 90 MET A CA 1
ATOM 699 C C . MET A 1 90 ? -2.682 5.076 -9.782 1.00 97.88 90 MET A C 1
ATOM 701 O O . MET A 1 90 ? -2.080 5.277 -10.833 1.00 97.88 90 MET A O 1
ATOM 705 N N . ASN A 1 91 ? -3.458 5.995 -9.203 1.00 97.31 91 ASN A N 1
ATOM 706 C CA . ASN A 1 91 ? -3.673 7.315 -9.779 1.00 97.31 91 ASN A CA 1
ATOM 707 C C . ASN A 1 91 ? -2.360 8.105 -9.886 1.00 97.31 91 ASN A C 1
ATOM 709 O O . ASN A 1 91 ? -2.046 8.612 -10.955 1.00 97.31 91 ASN A O 1
ATOM 713 N N . ILE A 1 92 ? -1.562 8.148 -8.814 1.00 95.94 92 ILE A N 1
ATOM 714 C CA . ILE A 1 92 ? -0.268 8.848 -8.807 1.00 95.94 92 ILE A CA 1
ATOM 715 C C . ILE A 1 92 ? 0.679 8.273 -9.862 1.00 95.94 92 ILE A C 1
ATOM 717 O O . ILE A 1 92 ? 1.300 9.042 -10.580 1.00 95.94 92 ILE A O 1
ATOM 721 N N . LEU A 1 93 ? 0.770 6.948 -10.001 1.00 94.31 93 LEU A N 1
ATOM 722 C CA . LEU A 1 93 ? 1.618 6.332 -11.028 1.00 94.31 93 LEU A CA 1
ATOM 723 C C . LEU A 1 93 ? 1.118 6.582 -12.459 1.00 94.31 93 LEU A C 1
ATOM 725 O O . LEU A 1 93 ? 1.912 6.518 -13.390 1.00 94.31 93 LEU A O 1
ATOM 729 N N . ALA A 1 94 ? -0.181 6.822 -12.648 1.00 95.75 94 ALA A N 1
ATOM 730 C CA . ALA A 1 94 ? -0.762 7.078 -13.964 1.00 95.75 94 ALA A CA 1
ATOM 731 C C . ALA A 1 94 ? -0.654 8.548 -14.396 1.00 95.75 94 ALA A C 1
ATOM 733 O O . ALA A 1 94 ? -0.625 8.828 -15.593 1.00 95.75 94 ALA A O 1
ATOM 734 N N . THR A 1 95 ? -0.649 9.482 -13.441 1.00 95.88 95 THR A N 1
ATOM 735 C CA . THR A 1 95 ? -0.700 10.929 -13.716 1.00 95.88 95 THR A CA 1
ATOM 736 C C . THR A 1 95 ? 0.555 11.699 -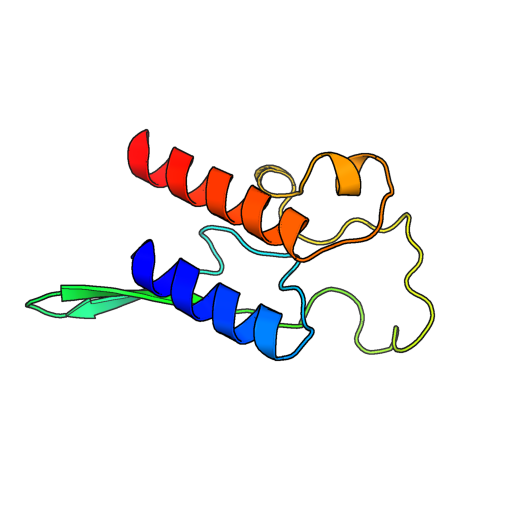13.309 1.00 95.88 95 THR A C 1
ATOM 738 O O . THR A 1 95 ? 0.629 12.893 -13.590 1.00 95.88 95 THR A O 1
ATOM 741 N N . GLY A 1 96 ? 1.458 11.062 -12.563 1.00 75.75 96 GLY A N 1
ATOM 742 C CA . GLY A 1 96 ? 2.680 11.653 -12.012 1.00 75.75 96 GLY A CA 1
ATOM 743 C C . GLY A 1 96 ? 3.853 11.659 -12.976 1.00 75.75 96 GLY A C 1
ATOM 744 O O . GLY A 1 96 ? 3.912 10.770 -13.853 1.00 75.75 96 GLY A O 1
#

Foldseek 3Di:
DLVQVVVQLVVQVVVVHAQLADAPVQWDWDDDPVDIHIHGHPRPPWDDPPPPDDDQLLDRTYDVVLADPCSVVSHHDDSVRVVSSSVVVVVVVVPD